Protein AF-A0A4U5M8K1-F1 (afdb_monomer)

Sequence (84 aa):
MCGPNIDDLRRSRKGNKFSLACSINIGIQVIEALRQLHDAGFIHCDVKGSNLVPGLGRRQEDLFDRPGHELPVLRRPEEDRPAS

Structure (mmCIF, N/CA/C/O backbone):
data_AF-A0A4U5M8K1-F1
#
_entry.id   AF-A0A4U5M8K1-F1
#
loop_
_atom_site.group_PDB
_atom_site.id
_atom_site.type_symbol
_atom_site.label_atom_id
_atom_site.label_alt_id
_atom_site.label_comp_id
_atom_site.label_asym_id
_atom_site.label_entity_id
_atom_site.label_seq_id
_atom_site.pdbx_PDB_ins_code
_atom_site.Cartn_x
_atom_site.Cartn_y
_atom_site.Cartn_z
_atom_site.occupancy
_atom_site.B_iso_or_equiv
_atom_site.auth_seq_id
_atom_site.auth_comp_id
_atom_site.auth_asym_id
_atom_site.auth_atom_id
_atom_site.pdbx_PDB_model_num
ATOM 1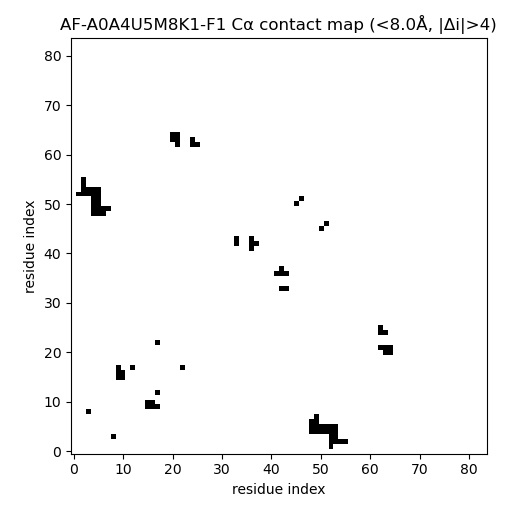 N N . MET A 1 1 ? 14.318 -7.438 -7.474 1.00 56.06 1 MET A N 1
ATOM 2 C CA . MET A 1 1 ? 13.902 -7.290 -6.062 1.00 56.06 1 MET A CA 1
ATOM 3 C C . MET A 1 1 ? 12.783 -6.264 -6.025 1.00 56.06 1 MET A C 1
ATOM 5 O O . MET A 1 1 ? 12.903 -5.258 -6.714 1.00 56.06 1 MET A O 1
ATOM 9 N N . CYS A 1 2 ? 11.690 -6.541 -5.320 1.00 68.00 2 CYS A N 1
ATOM 10 C CA . CYS A 1 2 ? 10.580 -5.596 -5.172 1.00 68.00 2 CYS A CA 1
ATOM 11 C C . CYS A 1 2 ? 10.963 -4.481 -4.179 1.00 68.00 2 CYS A C 1
ATOM 13 O O . CYS A 1 2 ? 11.800 -4.706 -3.307 1.00 68.00 2 CYS A O 1
ATOM 15 N N . GLY A 1 3 ? 10.396 -3.281 -4.342 1.00 82.06 3 GLY A N 1
ATOM 16 C CA . GLY A 1 3 ? 10.602 -2.157 -3.420 1.00 82.06 3 GLY A CA 1
ATOM 17 C C . GLY A 1 3 ? 9.938 -2.365 -2.045 1.00 82.06 3 GLY A C 1
ATOM 18 O O . GLY A 1 3 ? 9.339 -3.416 -1.810 1.00 82.06 3 GLY A O 1
ATOM 19 N N . PRO A 1 4 ? 10.021 -1.373 -1.136 1.00 85.69 4 PRO A N 1
ATOM 20 C CA . PRO A 1 4 ? 9.360 -1.430 0.171 1.00 85.69 4 PRO A CA 1
ATOM 21 C C . PRO A 1 4 ? 7.840 -1.547 0.018 1.00 85.69 4 PRO A C 1
ATOM 23 O O . PRO A 1 4 ? 7.253 -0.900 -0.849 1.00 85.69 4 PRO A O 1
ATOM 26 N N . ASN A 1 5 ? 7.202 -2.347 0.872 1.00 91.44 5 ASN A N 1
ATOM 27 C CA . ASN A 1 5 ? 5.746 -2.501 0.868 1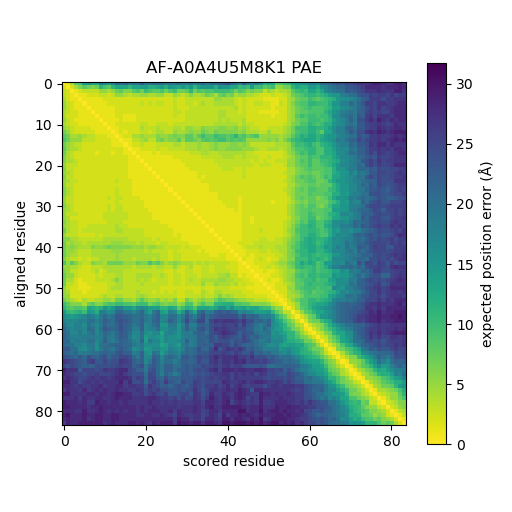.00 91.44 5 ASN A CA 1
ATOM 28 C C . ASN A 1 5 ? 5.039 -1.289 1.515 1.00 91.44 5 ASN A C 1
ATOM 30 O O . ASN A 1 5 ? 5.672 -0.388 2.078 1.00 91.44 5 ASN A O 1
ATOM 34 N N . ILE A 1 6 ? 3.707 -1.261 1.455 1.00 90.75 6 ILE A N 1
ATOM 35 C CA . ILE A 1 6 ? 2.902 -0.161 2.007 1.00 90.75 6 ILE A CA 1
ATOM 36 C C . ILE A 1 6 ? 3.084 -0.007 3.529 1.00 90.75 6 ILE A C 1
ATOM 38 O O . ILE A 1 6 ? 3.081 1.122 4.024 1.00 90.75 6 ILE A O 1
ATOM 42 N N . ASP A 1 7 ? 3.295 -1.090 4.283 1.00 92.19 7 ASP A N 1
ATOM 43 C CA . ASP A 1 7 ? 3.537 -1.001 5.732 1.00 92.19 7 ASP A CA 1
ATOM 44 C C . ASP A 1 7 ? 4.893 -0.366 6.063 1.00 92.19 7 ASP A C 1
ATOM 46 O O . ASP A 1 7 ? 4.993 0.451 6.985 1.00 92.19 7 ASP A O 1
ATOM 50 N N . ASP A 1 8 ? 5.930 -0.687 5.294 1.00 91.25 8 ASP A N 1
ATOM 51 C CA . ASP A 1 8 ? 7.256 -0.080 5.425 1.00 91.25 8 ASP A CA 1
ATOM 52 C C . ASP A 1 8 ? 7.205 1.418 5.110 1.00 91.25 8 ASP A C 1
ATOM 54 O O . ASP A 1 8 ? 7.727 2.238 5.871 1.00 91.25 8 ASP A O 1
ATOM 58 N N . LEU A 1 9 ? 6.484 1.797 4.052 1.00 89.25 9 LEU A N 1
ATOM 59 C CA . LEU A 1 9 ? 6.285 3.201 3.686 1.00 89.25 9 LEU A CA 1
ATOM 60 C C . LEU A 1 9 ? 5.436 3.976 4.691 1.00 89.25 9 LEU A C 1
ATOM 62 O O . LEU A 1 9 ? 5.643 5.172 4.888 1.00 89.25 9 LEU A O 1
ATOM 66 N N . ARG A 1 10 ? 4.473 3.325 5.342 1.00 91.94 10 ARG A N 1
ATOM 67 C CA . ARG A 1 10 ? 3.688 3.963 6.399 1.00 91.94 10 ARG A CA 1
ATOM 68 C C . ARG A 1 10 ? 4.561 4.266 7.612 1.00 91.94 10 ARG A C 1
ATOM 70 O O . ARG A 1 10 ? 4.429 5.339 8.197 1.00 91.94 10 ARG A O 1
ATOM 77 N N . ARG A 1 11 ? 5.441 3.331 7.985 1.00 92.44 11 ARG A N 1
ATOM 78 C CA . ARG A 1 11 ? 6.358 3.449 9.132 1.00 92.44 11 ARG A CA 1
ATOM 79 C C . ARG A 1 11 ? 7.480 4.461 8.912 1.00 92.44 11 ARG A C 1
ATOM 81 O O . ARG A 1 11 ? 7.967 5.025 9.882 1.00 92.44 11 ARG A O 1
ATOM 88 N N . SER A 1 12 ? 7.870 4.724 7.666 1.00 89.25 12 SER A N 1
ATOM 89 C CA . SER A 1 12 ? 8.876 5.750 7.365 1.00 89.25 12 SER A CA 1
ATOM 90 C C . SER A 1 12 ? 8.334 7.185 7.442 1.00 89.25 12 SER A C 1
ATOM 92 O O . SER A 1 12 ? 9.113 8.138 7.455 1.00 89.25 12 SER A O 1
ATOM 94 N N . ARG A 1 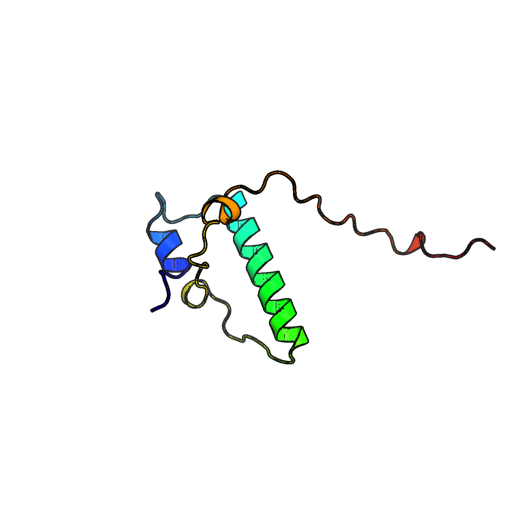13 ? 7.008 7.373 7.519 1.00 86.81 13 ARG A N 1
ATOM 95 C CA . ARG A 1 13 ? 6.377 8.696 7.623 1.00 86.81 13 ARG A CA 1
ATOM 96 C C . ARG A 1 13 ? 6.299 9.196 9.059 1.00 86.81 13 ARG A C 1
ATOM 98 O O . ARG A 1 13 ? 6.041 8.442 9.996 1.00 86.81 13 ARG A O 1
ATOM 105 N N . LYS A 1 14 ? 6.395 10.520 9.223 1.00 86.00 14 LYS A N 1
ATOM 106 C CA . LYS A 1 14 ? 6.174 11.194 10.509 1.00 86.00 14 LYS A CA 1
ATOM 107 C C . LYS A 1 14 ? 4.786 10.835 11.055 1.00 86.00 14 LYS A C 1
ATOM 109 O O . LYS A 1 14 ? 3.772 11.095 10.414 1.00 86.00 14 LYS A O 1
ATOM 114 N N . GLY A 1 15 ? 4.748 10.229 12.240 1.00 90.88 15 GLY A N 1
ATOM 115 C CA . GLY A 1 15 ? 3.504 9.805 12.889 1.00 90.88 15 GLY A CA 1
ATOM 116 C C . GLY A 1 15 ? 2.936 8.468 12.402 1.00 90.88 15 GLY A C 1
ATOM 117 O O . GLY A 1 15 ? 1.813 8.140 12.779 1.00 90.88 15 GLY A O 1
ATOM 118 N N . ASN A 1 16 ? 3.686 7.691 11.608 1.00 92.25 16 ASN A N 1
ATOM 119 C CA . ASN A 1 16 ? 3.329 6.341 11.154 1.00 92.25 16 ASN A CA 1
ATOM 120 C C . ASN A 1 16 ? 1.981 6.264 10.413 1.00 92.25 16 ASN A C 1
ATOM 122 O O . ASN A 1 16 ? 1.225 5.294 10.564 1.00 92.25 16 ASN A O 1
ATOM 126 N N . LYS A 1 17 ? 1.648 7.312 9.653 1.00 89.88 17 LYS A N 1
ATOM 127 C CA . LYS A 1 17 ? 0.358 7.481 8.974 1.00 89.88 17 LYS A CA 1
ATOM 128 C C . LYS A 1 17 ? 0.542 8.058 7.575 1.00 89.88 17 LYS A C 1
ATOM 130 O O . LYS A 1 17 ? 1.457 8.837 7.310 1.00 89.88 17 LYS A O 1
ATOM 135 N N . PHE A 1 18 ? -0.375 7.691 6.692 1.00 89.06 18 PHE A N 1
ATOM 136 C CA . PHE A 1 18 ? -0.564 8.355 5.411 1.00 89.06 18 PHE A CA 1
ATOM 137 C C . PHE A 1 18 ? -1.471 9.577 5.574 1.00 89.06 18 PHE A C 1
ATOM 139 O O . PHE A 1 18 ? -2.253 9.659 6.522 1.00 89.06 18 PHE A O 1
ATOM 146 N N . SER A 1 19 ? -1.376 10.528 4.640 1.00 90.06 19 SER A N 1
ATOM 147 C CA . SER A 1 19 ? -2.412 11.553 4.512 1.00 90.06 19 SER A CA 1
ATOM 148 C C . SER A 1 19 ? -3.720 10.902 4.049 1.00 90.06 19 SER A C 1
ATOM 150 O O . SER A 1 19 ? -3.720 9.788 3.510 1.00 90.06 19 SER A O 1
ATOM 152 N N . LEU A 1 20 ? -4.842 11.597 4.237 1.00 89.50 20 LEU A N 1
ATOM 153 C CA . LEU A 1 20 ? -6.139 11.118 3.759 1.00 89.50 20 LEU A CA 1
ATOM 154 C C . LEU A 1 20 ? -6.125 10.875 2.240 1.00 89.50 20 LEU A C 1
ATOM 156 O O . LEU A 1 20 ? -6.469 9.783 1.802 1.00 89.50 20 LEU A O 1
ATOM 160 N N . ALA A 1 21 ? -5.642 11.849 1.460 1.00 88.50 21 ALA A N 1
ATOM 161 C CA . ALA A 1 21 ? -5.548 11.751 0.000 1.00 88.50 21 ALA A CA 1
ATOM 162 C C . ALA A 1 21 ? -4.740 10.523 -0.452 1.00 88.50 21 ALA A C 1
ATOM 164 O O . ALA A 1 21 ? -5.197 9.725 -1.265 1.00 88.50 21 ALA A O 1
ATOM 165 N N . CYS A 1 22 ? -3.574 10.311 0.162 1.00 86.62 22 CYS A N 1
ATOM 166 C CA . CYS 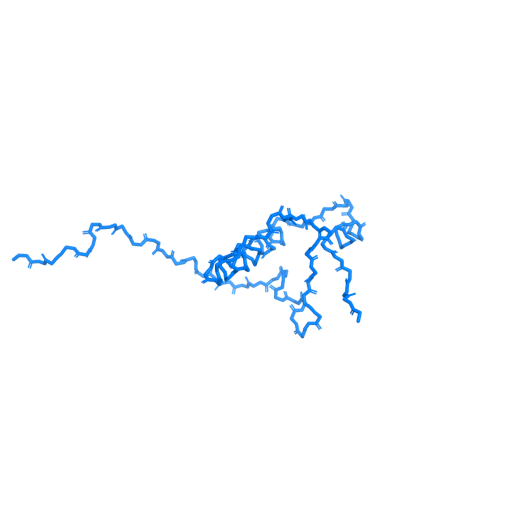A 1 22 ? -2.745 9.138 -0.084 1.00 86.62 22 CYS A CA 1
ATOM 167 C C . CYS A 1 22 ? -3.482 7.825 0.220 1.00 86.62 22 CYS A C 1
ATOM 169 O O . CYS A 1 22 ? -3.405 6.883 -0.564 1.00 86.62 22 CYS A O 1
ATOM 171 N N . SER A 1 23 ? -4.198 7.761 1.345 1.00 91.62 23 SER A N 1
ATOM 172 C CA . SER A 1 23 ? -4.927 6.551 1.750 1.00 91.62 23 SER A CA 1
ATOM 173 C C . SER A 1 23 ? -6.045 6.213 0.761 1.00 91.62 23 SER A C 1
ATOM 175 O O . SER A 1 23 ? -6.220 5.048 0.409 1.00 91.62 23 SER A O 1
ATOM 177 N N . ILE A 1 24 ? -6.758 7.232 0.270 1.00 93.06 24 ILE A N 1
ATOM 178 C CA . ILE A 1 24 ? -7.803 7.082 -0.750 1.00 93.06 24 ILE A CA 1
ATOM 179 C C . ILE A 1 24 ? -7.197 6.574 -2.065 1.00 93.06 24 ILE A C 1
ATOM 181 O O . ILE A 1 24 ? -7.684 5.587 -2.610 1.00 93.06 24 ILE A O 1
ATOM 185 N N . ASN A 1 25 ? -6.100 7.176 -2.536 1.00 89.56 25 ASN A N 1
ATOM 186 C CA . ASN A 1 25 ? -5.434 6.759 -3.776 1.00 89.56 25 ASN A CA 1
ATOM 187 C C . ASN A 1 25 ? -4.898 5.322 -3.717 1.00 89.56 25 ASN A C 1
ATOM 189 O O . ASN A 1 25 ? -4.970 4.599 -4.713 1.00 89.56 25 ASN A O 1
ATOM 193 N N . ILE A 1 26 ? -4.367 4.896 -2.565 1.00 89.94 26 ILE A N 1
ATOM 194 C C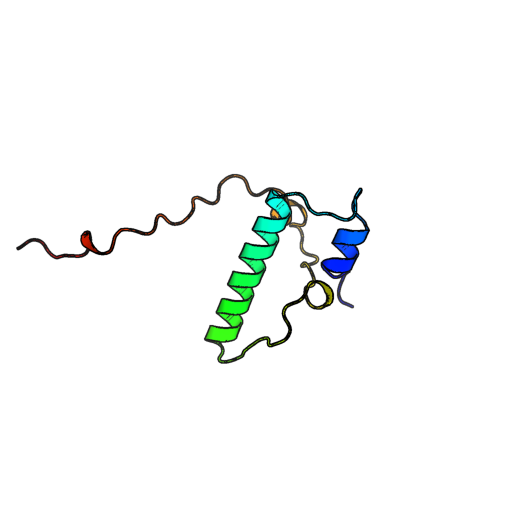A . ILE A 1 26 ? -3.980 3.495 -2.342 1.00 89.94 26 ILE A CA 1
ATOM 195 C C . ILE A 1 26 ? -5.221 2.599 -2.431 1.00 89.94 26 ILE A C 1
ATOM 197 O O . ILE A 1 26 ? -5.191 1.594 -3.136 1.00 89.94 26 ILE A O 1
ATOM 201 N N . GLY A 1 27 ? -6.318 2.972 -1.762 1.00 92.88 27 GLY A N 1
ATOM 202 C CA . GLY A 1 27 ? -7.573 2.218 -1.789 1.00 92.88 27 GLY A CA 1
ATOM 203 C C . GLY A 1 27 ? -8.129 2.021 -3.201 1.00 92.88 27 GLY A C 1
ATOM 204 O O . GLY A 1 27 ? -8.468 0.897 -3.562 1.00 92.88 27 GLY A O 1
ATOM 205 N N . ILE A 1 28 ? -8.151 3.081 -4.016 1.00 93.00 28 ILE A N 1
ATOM 206 C CA . ILE A 1 28 ? -8.593 3.022 -5.420 1.00 93.00 28 ILE A CA 1
ATOM 207 C C . ILE A 1 28 ? -7.762 1.997 -6.202 1.00 93.00 28 ILE A C 1
ATOM 209 O O . ILE A 1 28 ? -8.323 1.080 -6.795 1.00 93.00 28 ILE A O 1
ATOM 213 N N . GLN A 1 29 ? -6.431 2.086 -6.134 1.00 91.44 29 GLN A N 1
ATOM 214 C CA . GLN A 1 29 ? -5.545 1.168 -6.859 1.00 91.44 29 GLN A CA 1
ATOM 215 C C . GLN A 1 29 ? -5.672 -0.285 -6.388 1.00 91.44 29 GLN A C 1
ATOM 217 O O . GLN A 1 29 ? -5.626 -1.203 -7.205 1.00 91.44 29 GLN A O 1
ATOM 222 N N . VAL A 1 30 ? -5.858 -0.513 -5.083 1.00 93.62 30 VAL A N 1
ATOM 223 C CA . VAL A 1 30 ? -6.092 -1.863 -4.547 1.00 93.62 30 VAL A CA 1
ATOM 224 C C . VAL A 1 30 ? -7.396 -2.434 -5.096 1.00 93.62 30 VAL A C 1
ATOM 226 O O . VAL A 1 30 ? -7.411 -3.576 -5.546 1.00 93.62 30 VAL A O 1
ATOM 229 N N . ILE A 1 31 ? -8.476 -1.650 -5.113 1.00 95.31 31 ILE A N 1
ATOM 230 C CA . ILE A 1 31 ? -9.770 -2.091 -5.653 1.00 95.31 31 ILE A CA 1
ATOM 231 C C . ILE A 1 31 ? -9.662 -2.381 -7.155 1.00 95.31 31 ILE A C 1
ATOM 233 O O . ILE A 1 31 ? -10.150 -3.413 -7.613 1.00 95.31 31 ILE A O 1
ATOM 237 N N . GLU A 1 32 ? -8.986 -1.525 -7.923 1.00 93.88 32 GLU A N 1
ATOM 238 C CA . GLU A 1 32 ? -8.757 -1.736 -9.357 1.00 93.88 32 GLU A CA 1
ATOM 239 C C . GLU A 1 32 ? -7.946 -3.005 -9.644 1.00 93.88 32 GLU A C 1
ATOM 241 O O . GLU A 1 32 ? -8.250 -3.728 -10.596 1.00 93.88 32 GLU A O 1
ATOM 246 N N . ALA A 1 33 ? -6.928 -3.295 -8.830 1.00 91.00 33 ALA A N 1
ATOM 247 C CA . ALA A 1 33 ? -6.128 -4.510 -8.946 1.00 91.00 33 ALA A CA 1
ATOM 248 C C . ALA A 1 33 ? -6.934 -5.761 -8.564 1.00 91.00 33 ALA A C 1
ATOM 250 O O . ALA A 1 33 ? -6.868 -6.773 -9.262 1.00 91.00 33 ALA A O 1
ATOM 251 N N . LEU A 1 34 ? -7.736 -5.691 -7.496 1.00 95.44 34 LEU A N 1
ATOM 252 C CA . LEU A 1 34 ? -8.616 -6.788 -7.090 1.00 95.44 34 LEU A CA 1
ATOM 253 C C . LEU A 1 34 ? -9.680 -7.081 -8.144 1.00 95.44 34 LEU A C 1
ATOM 255 O O . LEU A 1 34 ? -9.916 -8.247 -8.443 1.00 95.44 34 LEU A O 1
ATOM 259 N N . ARG A 1 35 ? -10.270 -6.047 -8.757 1.00 96.56 35 ARG A N 1
ATOM 260 C CA . ARG A 1 35 ? -11.204 -6.220 -9.874 1.00 96.56 35 ARG A CA 1
ATOM 261 C C . ARG A 1 35 ? -10.546 -6.985 -11.021 1.00 96.56 35 ARG A C 1
ATOM 263 O O . ARG A 1 35 ? -11.105 -7.972 -11.471 1.00 96.56 35 ARG A O 1
ATOM 270 N N . GLN A 1 36 ? -9.346 -6.581 -11.441 1.00 95.81 36 GLN A N 1
ATOM 271 C CA . GLN A 1 36 ? -8.606 -7.281 -12.499 1.00 95.81 36 GLN A CA 1
ATOM 272 C C . GLN A 1 36 ? -8.311 -8.742 -12.139 1.00 95.81 36 GLN A C 1
ATOM 274 O O . GLN A 1 36 ? -8.404 -9.622 -12.990 1.00 95.81 36 GLN A O 1
ATOM 279 N N . LEU A 1 37 ? -7.975 -9.009 -10.876 1.00 95.56 37 LEU A N 1
ATOM 280 C CA . LEU A 1 37 ? -7.725 -10.364 -10.397 1.00 95.56 37 LEU A CA 1
ATOM 281 C C . LEU A 1 37 ? -9.000 -11.223 -10.431 1.00 95.56 37 LEU A C 1
ATOM 283 O O . LEU A 1 37 ? -8.960 -12.365 -10.886 1.00 95.56 37 LEU A O 1
ATOM 287 N N . HIS A 1 38 ? -10.128 -10.652 -10.001 1.00 97.06 38 HIS A N 1
ATOM 288 C CA . HIS A 1 38 ? -11.436 -11.303 -10.035 1.00 97.06 38 HIS A CA 1
ATOM 289 C C . HIS A 1 38 ? -11.913 -11.550 -11.473 1.00 97.06 38 HIS A C 1
ATOM 291 O O . HIS A 1 38 ? -12.413 -12.635 -11.759 1.00 97.06 38 HIS A O 1
ATOM 297 N N . ASP A 1 39 ? -11.699 -10.597 -12.386 1.00 97.12 39 ASP A N 1
ATOM 298 C CA . ASP A 1 39 ? -12.003 -10.744 -13.817 1.00 97.12 39 ASP A CA 1
ATOM 299 C C . ASP A 1 39 ? -11.193 -11.894 -14.448 1.00 97.12 39 ASP A C 1
ATOM 301 O O . ASP A 1 39 ? -11.667 -12.572 -15.358 1.00 97.12 39 ASP A O 1
ATOM 305 N N . ALA A 1 40 ? -9.988 -12.162 -13.932 1.00 96.44 40 ALA A N 1
ATOM 306 C CA . A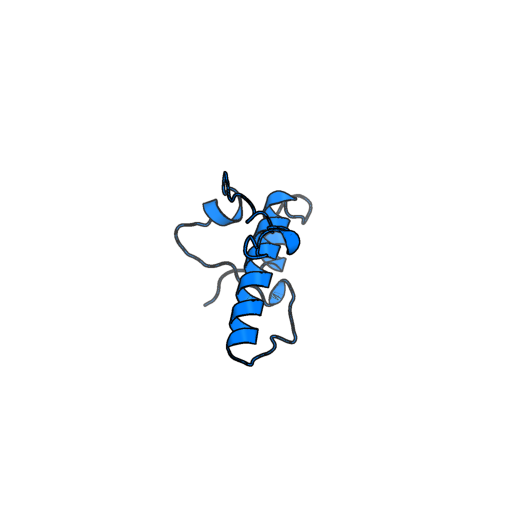LA A 1 40 ? -9.159 -13.303 -14.317 1.00 96.44 40 ALA A CA 1
ATOM 307 C C . ALA A 1 40 ? -9.545 -14.625 -13.615 1.00 96.44 40 ALA A C 1
ATOM 309 O O . ALA A 1 40 ? -8.920 -15.655 -13.870 1.00 96.44 40 ALA A O 1
ATOM 310 N N . GLY A 1 41 ? -10.555 -14.617 -12.738 1.00 96.56 41 GLY A N 1
ATOM 311 C CA . GLY A 1 41 ? -11.041 -15.795 -12.014 1.00 96.56 41 GLY A CA 1
ATOM 312 C C . GLY A 1 41 ? -10.272 -16.134 -10.732 1.00 96.56 41 GLY A C 1
ATOM 313 O O . GLY A 1 41 ? -10.436 -17.230 -10.197 1.00 96.56 41 GLY A O 1
ATOM 314 N N . PHE A 1 42 ? -9.442 -15.222 -10.223 1.00 96.81 42 PHE A N 1
ATOM 315 C CA . PHE A 1 42 ? -8.646 -15.426 -9.011 1.00 96.81 42 PHE A CA 1
ATOM 316 C C . PHE A 1 42 ? -9.151 -14.562 -7.853 1.00 96.81 42 PHE A C 1
ATOM 318 O O . PHE A 1 42 ? -9.666 -13.469 -8.055 1.00 96.81 42 PHE A O 1
ATOM 325 N N . ILE A 1 43 ? -8.942 -15.019 -6.617 1.00 94.56 43 ILE A N 1
ATOM 326 C CA . ILE A 1 43 ? -9.184 -14.240 -5.393 1.00 94.56 43 ILE A CA 1
ATOM 327 C C . ILE A 1 43 ? -7.836 -14.037 -4.699 1.00 94.56 43 ILE A C 1
ATOM 329 O O . ILE A 1 43 ? -7.070 -14.986 -4.553 1.00 94.56 43 ILE A O 1
ATOM 333 N N . HIS A 1 44 ? -7.533 -12.813 -4.255 1.00 94.00 44 HIS A N 1
ATOM 334 C CA . HIS A 1 44 ? -6.237 -12.522 -3.623 1.00 94.00 44 HIS A CA 1
ATOM 335 C C . HIS A 1 44 ? -6.076 -13.227 -2.265 1.00 94.00 44 HIS A C 1
ATOM 337 O O . HIS A 1 44 ? -4.970 -13.615 -1.898 1.00 94.00 44 HIS A O 1
ATOM 343 N N . CYS A 1 45 ? -7.159 -13.352 -1.493 1.00 93.88 45 CYS A N 1
ATOM 344 C CA . CYS A 1 45 ? -7.232 -14.027 -0.185 1.00 93.88 45 CYS A CA 1
ATOM 345 C C . CYS A 1 45 ? -6.345 -13.472 0.954 1.00 93.88 45 CYS A C 1
ATOM 347 O O . CYS A 1 45 ? -6.505 -13.900 2.091 1.00 93.88 45 CYS A O 1
ATOM 349 N N . ASP A 1 46 ? -5.444 -12.523 0.695 1.00 93.25 46 ASP A N 1
ATOM 350 C CA . ASP A 1 46 ? -4.497 -11.994 1.691 1.00 93.25 46 ASP A CA 1
ATOM 351 C C . ASP A 1 46 ? -4.146 -10.526 1.408 1.00 93.25 46 ASP A C 1
ATOM 353 O O . ASP A 1 46 ? -2.996 -10.150 1.160 1.00 93.25 46 ASP A O 1
ATOM 357 N N . VAL A 1 47 ? -5.180 -9.685 1.381 1.00 91.31 47 VAL A N 1
ATOM 358 C CA . VAL A 1 47 ? -5.042 -8.248 1.129 1.00 91.31 47 VAL A CA 1
ATOM 359 C C . VAL A 1 47 ? -4.597 -7.552 2.413 1.00 91.31 47 VAL A C 1
ATOM 361 O O . VAL A 1 47 ? -5.379 -7.382 3.347 1.00 91.31 47 VAL A O 1
ATOM 364 N N . LYS A 1 48 ? -3.329 -7.134 2.456 1.00 91.31 48 LYS A N 1
ATOM 365 C CA . LYS A 1 48 ? -2.725 -6.388 3.570 1.00 91.31 48 LYS A CA 1
ATOM 366 C C . LYS A 1 48 ? -1.541 -5.548 3.100 1.00 91.31 48 LYS A C 1
ATOM 368 O O . LYS A 1 48 ? -0.935 -5.850 2.075 1.00 91.31 48 LYS A O 1
ATOM 373 N N . GLY A 1 49 ? -1.183 -4.522 3.875 1.00 85.94 49 GLY A N 1
ATOM 374 C CA . GLY A 1 49 ? -0.132 -3.558 3.526 1.00 85.94 49 GLY A CA 1
ATOM 375 C C . GLY A 1 49 ? 1.216 -4.197 3.177 1.00 85.94 49 GLY A C 1
ATOM 376 O O . GLY A 1 49 ? 1.861 -3.767 2.224 1.00 85.94 49 GLY A O 1
ATOM 377 N N . SER A 1 50 ? 1.608 -5.262 3.876 1.00 91.06 50 SER A N 1
ATOM 378 C CA . SER A 1 50 ? 2.862 -5.979 3.622 1.00 91.06 50 SER A CA 1
ATOM 379 C C . SER A 1 50 ? 2.912 -6.763 2.304 1.00 91.06 50 SER A C 1
ATOM 381 O O . SER A 1 50 ? 4.008 -7.027 1.812 1.00 91.06 50 SER A O 1
ATOM 383 N N . ASN A 1 51 ? 1.759 -7.079 1.703 1.00 90.81 51 ASN A N 1
ATOM 384 C CA . ASN A 1 51 ? 1.661 -7.748 0.398 1.00 90.81 51 ASN A CA 1
ATOM 385 C C . ASN A 1 51 ? 1.477 -6.765 -0.768 1.00 90.81 51 ASN A C 1
ATOM 387 O O . ASN A 1 51 ? 1.431 -7.176 -1.925 1.00 90.81 51 ASN A O 1
ATOM 391 N N . LEU A 1 52 ? 1.365 -5.467 -0.482 1.00 89.81 52 LEU A N 1
ATOM 392 C CA . LEU A 1 52 ? 1.192 -4.430 -1.489 1.00 89.81 52 LEU A CA 1
ATOM 393 C C . LEU A 1 52 ? 2.517 -3.709 -1.704 1.00 89.81 52 LEU A C 1
ATOM 395 O O . LEU A 1 52 ? 3.072 -3.124 -0.773 1.00 89.81 52 LEU A O 1
ATOM 399 N N . VAL A 1 53 ? 3.010 -3.722 -2.941 1.00 90.50 53 VAL A N 1
ATOM 400 C CA . VAL A 1 53 ? 4.243 -3.026 -3.323 1.00 90.50 53 VAL A CA 1
ATOM 401 C C . VAL A 1 53 ? 3.897 -1.918 -4.317 1.00 90.50 53 VAL A C 1
ATOM 403 O O . VAL A 1 53 ? 3.395 -2.220 -5.401 1.00 90.50 53 VAL A O 1
ATOM 406 N N . PRO A 1 54 ? 4.153 -0.640 -3.993 1.00 82.25 54 PRO A N 1
ATOM 407 C CA . PRO A 1 54 ? 3.994 0.436 -4.956 1.00 82.25 54 PRO A CA 1
ATOM 408 C C . PRO A 1 54 ? 4.986 0.280 -6.110 1.00 82.25 54 PRO A C 1
ATOM 410 O O . PRO A 1 54 ? 6.147 -0.092 -5.924 1.00 82.25 54 PRO A O 1
ATOM 413 N N . GLY A 1 55 ? 4.520 0.578 -7.321 1.00 75.75 55 GLY A N 1
ATOM 414 C CA . GLY A 1 55 ? 5.344 0.501 -8.522 1.00 75.75 55 GLY A CA 1
ATOM 415 C C . GLY A 1 55 ? 6.513 1.491 -8.487 1.00 75.75 55 GLY A C 1
ATOM 416 O O . GLY A 1 55 ? 6.348 2.650 -8.120 1.00 75.75 55 GLY A O 1
ATOM 417 N N . LEU A 1 56 ? 7.693 1.050 -8.935 1.00 63.25 56 LEU A N 1
ATOM 418 C CA . LEU A 1 56 ? 8.925 1.855 -9.031 1.00 63.25 56 LEU A CA 1
ATOM 419 C C . LEU A 1 56 ? 8.976 2.761 -10.290 1.00 63.25 56 LEU A C 1
ATOM 421 O O . LEU A 1 56 ? 10.053 3.134 -10.749 1.00 63.25 56 LEU A O 1
ATOM 425 N N . GLY A 1 57 ? 7.832 3.080 -10.905 1.00 53.81 57 GLY A N 1
ATOM 426 C CA . GLY A 1 57 ? 7.767 3.868 -12.146 1.00 53.81 57 GLY A CA 1
ATOM 427 C C . GLY A 1 57 ? 7.939 5.379 -11.931 1.00 53.81 57 GLY A C 1
ATOM 428 O O . GLY A 1 57 ? 7.824 5.859 -10.808 1.00 53.81 57 GLY A O 1
ATOM 429 N N . ARG A 1 58 ? 8.139 6.144 -13.024 1.00 46.12 58 ARG A N 1
ATOM 430 C CA . ARG A 1 58 ? 8.286 7.629 -13.091 1.00 46.12 58 ARG A CA 1
ATOM 431 C C . ARG A 1 58 ? 7.080 8.456 -12.574 1.00 46.12 58 ARG A C 1
ATOM 433 O O . ARG A 1 58 ? 6.859 9.570 -13.026 1.00 46.12 58 ARG A O 1
ATOM 440 N N . ARG A 1 59 ? 6.270 7.906 -11.670 1.00 48.16 59 ARG A N 1
ATOM 441 C CA . ARG A 1 59 ? 4.998 8.454 -11.183 1.00 48.16 59 ARG A CA 1
ATOM 442 C C . ARG A 1 59 ? 4.824 8.269 -9.674 1.00 48.16 59 ARG A C 1
ATOM 444 O O . ARG A 1 59 ? 3.726 8.003 -9.198 1.00 48.16 59 ARG A O 1
ATOM 451 N N . GLN A 1 60 ? 5.908 8.380 -8.906 1.00 44.06 60 GLN A N 1
ATOM 452 C CA . GLN A 1 60 ? 5.796 8.481 -7.446 1.00 44.06 60 GLN A CA 1
ATOM 453 C C . GLN A 1 60 ? 4.941 9.705 -7.043 1.00 44.06 60 GLN A C 1
ATOM 455 O O . GLN A 1 60 ? 4.259 9.662 -6.023 1.00 44.06 60 GLN A O 1
ATOM 460 N N . GLU A 1 61 ? 4.909 10.728 -7.905 1.00 45.62 61 GLU A N 1
ATOM 461 C CA . GLU A 1 61 ? 4.042 11.912 -7.845 1.00 45.62 61 GLU A CA 1
ATOM 462 C C . GLU A 1 61 ? 2.534 11.553 -7.945 1.00 45.62 61 GLU A C 1
ATOM 464 O O . GLU A 1 61 ? 1.727 12.020 -7.144 1.00 45.62 61 GLU A O 1
ATOM 469 N N . ASP A 1 62 ? 2.140 10.646 -8.854 1.00 48.47 62 ASP A N 1
ATOM 470 C CA . ASP A 1 62 ? 0.726 10.299 -9.108 1.00 48.47 62 ASP A CA 1
ATOM 471 C C . ASP A 1 62 ? 0.054 9.554 -7.943 1.00 48.47 62 ASP A C 1
ATOM 473 O O . ASP A 1 62 ? -1.174 9.519 -7.853 1.00 48.47 62 ASP A O 1
ATOM 477 N N . LEU A 1 63 ? 0.836 8.916 -7.064 1.00 50.78 63 LEU A N 1
ATOM 478 C CA . LEU A 1 63 ? 0.303 8.222 -5.888 1.00 50.78 63 LEU A CA 1
ATOM 479 C C . LEU A 1 63 ? -0.181 9.220 -4.822 1.00 50.78 63 LEU A C 1
ATOM 481 O O . LEU A 1 63 ? -1.054 8.895 -4.009 1.00 50.78 63 LEU A O 1
ATOM 485 N N . PHE A 1 64 ? 0.369 10.437 -4.821 1.00 51.88 64 PHE A N 1
ATOM 486 C CA . PHE A 1 64 ? 0.123 11.434 -3.783 1.00 51.88 64 PHE A CA 1
ATOM 487 C C . PHE A 1 64 ? -0.608 12.681 -4.278 1.00 51.88 64 PHE A C 1
ATOM 489 O O . PHE A 1 64 ? -1.218 13.337 -3.436 1.00 51.88 64 PHE A O 1
ATOM 496 N N . ASP A 1 65 ? -0.628 12.959 -5.587 1.00 41.16 65 ASP A N 1
ATOM 497 C CA . ASP A 1 65 ? -1.256 14.171 -6.119 1.00 41.16 65 ASP A CA 1
ATOM 498 C C . ASP A 1 65 ? -1.773 13.980 -7.563 1.00 41.16 65 ASP A C 1
ATOM 500 O O . ASP A 1 65 ? -1.111 14.310 -8.545 1.00 41.16 65 ASP A O 1
ATOM 504 N N . ARG A 1 66 ? -2.980 13.417 -7.723 1.00 45.47 66 ARG A N 1
ATOM 505 C CA . ARG A 1 66 ? -3.743 13.575 -8.973 1.00 45.47 66 ARG A CA 1
ATOM 506 C C . ARG A 1 66 ? -4.757 14.703 -8.789 1.00 45.47 66 ARG A C 1
ATOM 508 O O . ARG A 1 66 ? -5.770 14.478 -8.124 1.00 45.47 66 ARG A O 1
ATOM 515 N N . PRO A 1 67 ? -4.563 15.882 -9.399 1.00 39.34 67 PRO A N 1
ATOM 516 C CA . PRO A 1 67 ? -5.651 16.831 -9.547 1.00 39.34 67 PRO A CA 1
ATOM 517 C C . PRO A 1 67 ? -6.627 16.294 -10.607 1.00 39.34 67 PRO A C 1
ATOM 519 O O . PRO A 1 67 ? -6.267 16.131 -11.769 1.00 39.34 67 PRO A O 1
ATOM 522 N N . GLY A 1 68 ? -7.867 16.010 -10.199 1.00 46.91 68 GLY A N 1
ATOM 523 C CA . GLY A 1 68 ? -9.003 15.921 -11.124 1.00 46.91 68 GLY A CA 1
ATOM 524 C C . GLY A 1 68 ? -9.315 14.557 -11.747 1.00 46.91 68 GLY A C 1
ATOM 525 O O . GLY A 1 68 ? -9.533 14.489 -12.952 1.00 46.91 68 GLY A O 1
ATOM 526 N N . HIS A 1 69 ? -9.442 13.483 -10.959 1.00 44.50 69 HIS A N 1
ATOM 527 C CA . HIS A 1 69 ? -10.315 12.392 -11.406 1.00 44.50 69 HIS A CA 1
ATOM 528 C C . HIS A 1 69 ? -11.754 12.763 -11.042 1.00 44.50 69 HIS A C 1
ATOM 530 O O . HIS A 1 69 ? -12.175 12.600 -9.898 1.00 44.50 69 HIS A O 1
ATOM 536 N N . GLU A 1 70 ? -12.502 13.299 -12.006 1.00 40.72 70 GLU A N 1
ATOM 537 C CA . GLU A 1 70 ? -13.957 13.350 -11.896 1.00 40.72 70 GLU A CA 1
ATOM 538 C C . GLU A 1 70 ? -14.437 11.915 -11.656 1.00 40.72 70 GLU A C 1
ATOM 540 O O . GLU A 1 70 ? -14.147 11.010 -12.445 1.00 40.72 70 GLU A O 1
ATOM 545 N N . LEU A 1 71 ? -15.077 11.685 -10.508 1.00 43.94 71 LEU A N 1
ATOM 546 C CA . LEU A 1 71 ? -15.743 10.421 -10.219 1.00 43.94 71 LEU A CA 1
ATOM 547 C C . LEU A 1 71 ? -16.754 10.185 -11.347 1.00 43.94 71 LEU A C 1
ATOM 549 O O . LEU A 1 71 ? -17.510 11.112 -11.652 1.00 43.94 71 LEU A O 1
ATOM 553 N N . PRO A 1 72 ? -16.803 8.994 -11.968 1.00 42.91 72 PRO A N 1
ATOM 554 C CA . PRO A 1 72 ? -17.854 8.712 -12.928 1.00 42.91 72 PRO A CA 1
ATOM 555 C C . PRO A 1 72 ? -19.182 8.834 -12.181 1.00 42.91 72 PRO A C 1
ATOM 557 O O . PRO A 1 72 ? -19.473 8.056 -11.272 1.00 42.91 72 PRO A O 1
ATOM 560 N N . VAL A 1 73 ? -19.947 9.879 -12.507 1.00 54.88 73 VAL A N 1
ATOM 561 C CA . VAL A 1 73 ? -21.272 10.119 -11.942 1.00 54.88 73 VAL A CA 1
ATOM 562 C C . VAL A 1 73 ? -22.102 8.894 -12.289 1.00 54.88 73 VAL A C 1
ATOM 564 O O . VAL A 1 73 ? -22.394 8.648 -13.459 1.00 54.88 73 VAL A O 1
ATOM 567 N N . LEU A 1 74 ? -22.429 8.095 -11.275 1.00 49.66 74 LEU A N 1
ATOM 568 C CA . LEU A 1 74 ? -23.318 6.954 -11.411 1.00 49.66 74 LEU A CA 1
ATOM 569 C C . LEU A 1 74 ? -24.667 7.502 -11.896 1.00 49.66 74 LEU A C 1
ATOM 571 O O . LEU A 1 74 ? -25.416 8.093 -11.113 1.00 49.66 74 LEU A O 1
ATOM 575 N N . ARG A 1 75 ? -24.947 7.389 -13.201 1.00 55.94 75 ARG A N 1
ATOM 576 C CA . ARG A 1 75 ? -26.250 7.777 -13.746 1.00 55.94 75 ARG A CA 1
ATOM 577 C C . ARG A 1 75 ? -27.312 6.925 -13.068 1.00 55.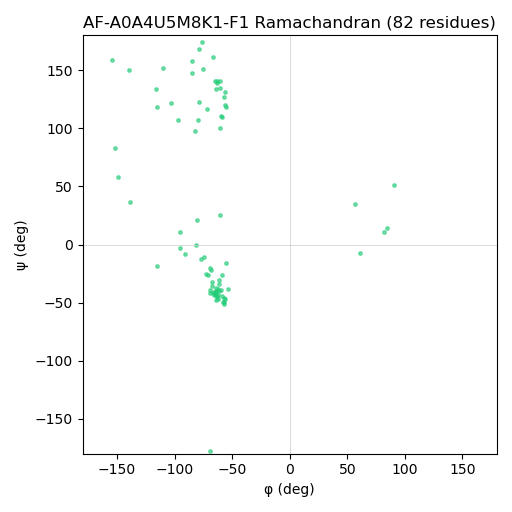94 75 ARG A C 1
ATOM 579 O O . ARG A 1 75 ? -27.127 5.723 -12.870 1.00 55.94 75 ARG A O 1
ATOM 586 N N . ARG A 1 76 ? -28.403 7.566 -12.642 1.00 47.09 76 ARG A N 1
ATOM 587 C CA . ARG A 1 76 ? -29.513 6.839 -12.028 1.00 47.09 76 ARG A CA 1
ATOM 588 C C . ARG A 1 76 ? -30.096 5.878 -13.075 1.00 47.09 76 ARG A C 1
ATOM 590 O O . ARG A 1 76 ? -30.263 6.300 -14.215 1.00 47.09 76 ARG A O 1
ATOM 597 N N . PRO A 1 77 ? -30.489 4.651 -12.689 1.00 53.78 77 PRO A N 1
ATOM 598 C CA . PRO A 1 77 ? -31.085 3.664 -13.600 1.00 53.78 77 PRO A CA 1
ATOM 599 C C . PRO A 1 77 ? -32.330 4.150 -14.364 1.00 53.78 77 PRO A C 1
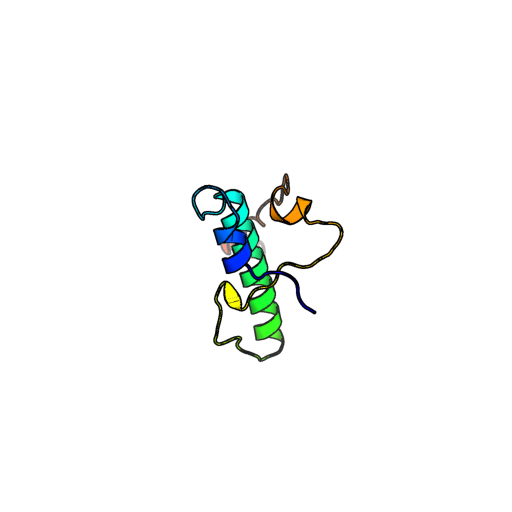ATOM 601 O O . PRO A 1 77 ? -32.744 3.533 -15.336 1.00 53.78 77 PRO A O 1
ATOM 604 N N . GLU A 1 78 ? -32.945 5.247 -13.920 1.00 58.62 78 GLU A N 1
ATOM 605 C CA . GLU A 1 78 ? -34.160 5.816 -14.507 1.00 58.62 78 GLU A CA 1
ATOM 606 C C . GLU A 1 78 ? -33.931 6.546 -15.847 1.00 58.62 78 GLU A C 1
ATOM 608 O O . GLU A 1 78 ? -34.906 6.888 -16.511 1.00 58.62 78 GLU A O 1
ATOM 613 N N . GLU A 1 79 ? -32.681 6.797 -16.259 1.00 59.03 79 GLU A N 1
ATOM 614 C CA . GLU A 1 79 ? -32.363 7.590 -17.464 1.00 59.03 79 GLU A CA 1
ATOM 615 C C . GLU A 1 79 ? -32.227 6.747 -18.752 1.00 59.03 79 GLU A C 1
ATOM 617 O O . GLU A 1 79 ? -32.198 7.303 -19.846 1.00 59.03 79 GLU A O 1
ATOM 622 N N . ASP A 1 80 ? -32.228 5.411 -18.645 1.00 60.44 80 ASP A N 1
ATOM 623 C CA . ASP A 1 80 ? -32.103 4.480 -19.785 1.00 60.44 80 ASP A CA 1
ATOM 624 C C . ASP A 1 80 ? -33.454 3.967 -20.325 1.00 60.44 80 ASP A C 1
ATOM 626 O O . ASP A 1 80 ? -33.507 3.033 -21.132 1.00 60.44 80 ASP A O 1
ATOM 630 N N . ARG A 1 81 ? -34.585 4.547 -19.900 1.00 62.84 81 ARG A N 1
ATOM 631 C CA . ARG A 1 81 ? -35.896 4.135 -20.422 1.00 62.84 81 ARG A CA 1
ATOM 632 C C . ARG A 1 81 ? -36.121 4.767 -21.807 1.00 62.84 81 ARG A C 1
ATOM 634 O O . ARG A 1 81 ? -36.098 5.994 -21.904 1.00 62.84 81 ARG A O 1
ATOM 641 N N . PRO A 1 82 ? -36.368 3.987 -22.877 1.00 63.78 82 PRO A N 1
ATOM 642 C CA . PRO A 1 82 ? -36.659 4.566 -24.182 1.00 63.78 82 PRO A CA 1
ATOM 643 C C . PRO A 1 82 ? -37.969 5.358 -24.118 1.00 63.78 82 PRO A C 1
ATOM 645 O O . PRO A 1 82 ? -38.963 4.886 -23.559 1.00 63.78 82 PRO A O 1
ATOM 648 N N . ALA A 1 83 ? -37.947 6.573 -24.672 1.00 68.56 83 ALA A N 1
ATOM 649 C CA . ALA A 1 83 ? -39.136 7.403 -24.813 1.00 68.56 83 ALA A CA 1
ATOM 650 C C . ALA A 1 83 ? -40.195 6.638 -25.622 1.00 68.56 83 ALA A C 1
ATOM 652 O O . ALA A 1 83 ? -39.889 6.094 -26.685 1.00 68.56 83 ALA A O 1
ATOM 653 N N . SER A 1 84 ? -41.402 6.545 -25.061 1.00 68.00 84 SER A N 1
ATOM 654 C CA . SER A 1 84 ? -42.581 5.967 -25.720 1.00 68.00 84 SER A CA 1
ATOM 655 C C . SER A 1 84 ? -43.132 6.898 -26.791 1.00 68.00 84 SER A C 1
ATOM 657 O O . SER A 1 84 ? -43.036 8.130 -26.587 1.00 68.00 84 SER A O 1
#

Nearest PDB structures (foldseek):
  2bts-assembly1_A  TM=8.580E-01  e=7.134E-01  Homo sapiens
  5a14-assembly1_A  TM=8.808E-01  e=8.854E-01  Homo sapiens
  5l2i-assembly1_A  TM=8.974E-01  e=1.181E+00  Homo sapiens
  6qtg-assembly1_A  TM=7.697E-01  e=1.269E+00  Homo sapiens
  4f7j-assembly1_A  TM=8.155E-01  e=1.819E+00  Homo sapiens

pLDDT: mean 76.87, std 19.7, range [39.34, 97.12]

Mean predicted aligned error: 12.25 Å

Secondary structure (DSSP, 8-state):
-----HHHHHHTSTTS---HHHHHHHHHHHHHHHHHHHHTT-------GGG-----SS-TTTTT------------GGGGPPP-

Radius of gyration: 17.32 Å; Cα contacts (8 Å, |Δi|>4): 46; chains: 1; bounding box: 56×33×39 Å

Foldseek 3Di:
DADAFQQRVLCVDDPSHDDPQLVVLVVVVVVVVQVVQVVVVHHPVDDDRRVHGDDPDPPPVVSRDDPDPPDPPPPDPVPPDDDD

InterPro domains:
  IPR011009 Protein kinase-like domain superfamily [SSF56112] (2-55)
  IPR050235 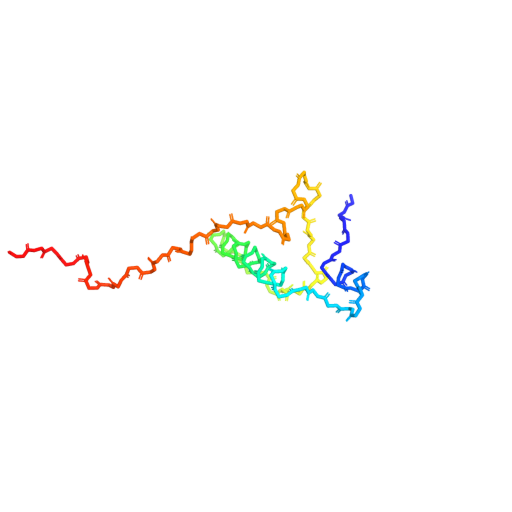Casein kinase 1/Serine/threonine-protein kinase-like [PTHR11909] (1-60)

Solvent-accessible surface area (backbone atoms only — not comparable to full-atom values): 5486 Å² total; per-residue (Å²): 133,83,67,70,23,48,47,56,57,25,62,72,31,84,88,56,46,71,56,70,66,35,50,52,46,51,49,52,52,50,52,55,50,49,50,56,38,45,76,73,74,44,77,84,92,64,92,48,46,77,74,37,60,68,76,92,54,106,49,71,59,59,55,66,61,68,90,77,79,77,72,81,76,79,74,64,85,80,75,77,64,78,86,128

Organism: Steinernema carpocapsae (NCBI:txid34508)